Protein AF-A0A966QHT6-F1 (afdb_monomer_lite)

pLDDT: mean 92.66, std 9.86, range [47.19, 98.38]

Sequence (67 aa):
MKQLGLSELPAFVFLRGDGTVPASAEGWNPKEWRAVATTIAETVAWSKPLIPASGDPGAFKGTPALV

Structure (mmCIF, N/CA/C/O backbone):
data_AF-A0A966QHT6-F1
#
_entry.id   AF-A0A966QHT6-F1
#
loop_
_atom_site.group_PDB
_atom_site.id
_atom_site.type_symbol
_atom_site.label_atom_id
_atom_site.label_alt_id
_atom_site.label_comp_id
_atom_site.label_asym_id
_atom_site.label_entity_id
_atom_site.label_seq_id
_atom_site.pdbx_PDB_ins_code
_atom_site.Cartn_x
_atom_site.Cartn_y
_atom_site.Cartn_z
_atom_site.occupancy
_atom_site.B_iso_or_equiv
_atom_site.auth_seq_id
_atom_site.auth_comp_id
_atom_site.auth_asym_id
_atom_site.auth_atom_id
_atom_site.pdbx_PDB_model_num
ATOM 1 N N . MET A 1 1 ? -15.125 2.374 -0.751 1.00 47.19 1 MET A N 1
ATOM 2 C CA . MET A 1 1 ? -14.263 2.351 0.456 1.00 47.19 1 MET A CA 1
ATOM 3 C C . MET A 1 1 ? -14.832 1.499 1.592 1.00 47.19 1 MET A C 1
ATOM 5 O O . MET A 1 1 ? -14.086 0.679 2.100 1.00 47.19 1 MET A O 1
ATOM 9 N N . LYS A 1 2 ? -16.135 1.577 1.929 1.00 52.31 2 LYS A N 1
ATOM 10 C CA . LYS A 1 2 ? -16.777 0.745 2.982 1.00 52.31 2 LYS A CA 1
ATOM 11 C C . LYS A 1 2 ? -16.664 -0.789 2.790 1.00 52.31 2 LYS A C 1
ATOM 13 O O . LYS A 1 2 ? -16.973 -1.535 3.705 1.00 52.31 2 LYS A O 1
ATOM 18 N N . GLN A 1 3 ? -16.223 -1.258 1.618 1.00 67.50 3 GLN A N 1
ATOM 19 C CA . GLN A 1 3 ? -16.120 -2.680 1.250 1.00 67.50 3 GLN A CA 1
ATOM 20 C C . GLN A 1 3 ? -14.722 -3.309 1.412 1.00 67.50 3 GLN A C 1
ATOM 22 O O . GLN A 1 3 ? -14.604 -4.510 1.219 1.00 67.50 3 GLN A O 1
ATOM 27 N N . LEU A 1 4 ? -13.673 -2.552 1.767 1.00 82.19 4 LEU A N 1
ATOM 28 C CA . LEU A 1 4 ? -12.324 -3.126 1.944 1.00 82.19 4 LEU A CA 1
ATOM 29 C C . LEU A 1 4 ? -12.112 -3.801 3.312 1.00 82.19 4 LEU A C 1
ATOM 31 O O . LEU A 1 4 ? -11.047 -4.354 3.548 1.00 82.19 4 LEU A O 1
ATOM 35 N N . GLY A 1 5 ? -13.100 -3.749 4.215 1.00 85.75 5 GLY A N 1
ATOM 36 C CA . GLY A 1 5 ? -13.020 -4.399 5.529 1.00 85.75 5 GLY A CA 1
ATOM 37 C C . GLY A 1 5 ? -11.984 -3.800 6.487 1.00 85.75 5 GLY A C 1
ATOM 38 O O . GLY A 1 5 ? -11.658 -4.444 7.477 1.00 85.75 5 GLY A O 1
ATOM 39 N N . LEU A 1 6 ? -11.483 -2.592 6.203 1.00 91.75 6 LEU A N 1
ATOM 40 C CA . LEU A 1 6 ? -10.471 -1.925 7.023 1.00 91.75 6 LEU A CA 1
ATOM 41 C C . LEU A 1 6 ? -11.004 -1.619 8.424 1.00 91.75 6 LEU A C 1
ATOM 43 O O . LEU A 1 6 ? -12.140 -1.163 8.583 1.00 91.75 6 LEU A O 1
ATOM 47 N N . SER A 1 7 ? -10.150 -1.823 9.419 1.00 91.75 7 SER A N 1
ATOM 48 C CA . SER A 1 7 ? -10.406 -1.541 10.829 1.00 91.75 7 SER A CA 1
ATOM 49 C C . SER A 1 7 ? -9.787 -0.218 11.288 1.00 91.75 7 SER A C 1
ATOM 51 O O . SER A 1 7 ? -10.372 0.471 12.125 1.00 91.75 7 SER A O 1
ATOM 53 N N . GLU A 1 8 ? -8.651 0.177 10.710 1.00 93.38 8 GLU A N 1
ATOM 54 C CA . GLU A 1 8 ? -7.811 1.292 11.147 1.00 93.38 8 GLU A CA 1
ATOM 55 C C . GLU A 1 8 ? -7.270 2.118 9.966 1.00 93.38 8 GLU A C 1
ATOM 57 O O . GLU A 1 8 ? -7.026 1.618 8.868 1.00 93.38 8 GLU A O 1
ATOM 62 N N . LEU A 1 9 ? -7.080 3.418 10.200 1.00 94.00 9 LEU A N 1
ATOM 63 C CA . LEU A 1 9 ? -6.491 4.384 9.276 1.00 94.00 9 LEU A CA 1
ATOM 64 C C . LEU A 1 9 ? -5.276 5.063 9.924 1.00 94.00 9 LEU A C 1
ATOM 66 O O . LEU A 1 9 ? -5.324 5.353 11.117 1.00 94.00 9 LEU A O 1
ATOM 70 N N . PRO A 1 10 ? -4.226 5.413 9.162 1.00 95.69 10 PRO A N 1
ATOM 71 C CA . PRO A 1 10 ? -4.123 5.298 7.706 1.00 95.69 10 PRO A CA 1
ATOM 72 C C . PRO A 1 10 ? -3.991 3.842 7.246 1.00 95.69 10 PRO A C 1
ATOM 74 O O . PRO A 1 10 ? -3.557 2.991 8.008 1.00 95.69 10 PRO A O 1
ATOM 77 N N . ALA A 1 11 ? -4.358 3.564 5.997 1.00 96.12 11 ALA A N 1
ATOM 78 C CA . ALA A 1 11 ? -4.202 2.244 5.396 1.00 96.12 11 ALA A CA 1
ATOM 79 C C . ALA A 1 11 ? -3.563 2.361 4.011 1.00 96.12 11 ALA A C 1
ATOM 81 O O . ALA A 1 11 ? -3.888 3.271 3.244 1.00 96.12 11 ALA A O 1
ATOM 82 N N . PHE A 1 12 ? -2.682 1.420 3.681 1.00 97.12 12 PHE A N 1
ATOM 83 C CA . PHE A 1 12 ? -2.079 1.285 2.362 1.00 97.12 12 PHE A CA 1
ATOM 84 C C . PHE A 1 12 ? -2.543 -0.028 1.738 1.00 97.12 12 PHE A C 1
ATOM 86 O O . PHE A 1 12 ? -2.188 -1.104 2.211 1.00 97.12 12 PHE A O 1
ATOM 93 N N . VAL A 1 13 ? -3.361 0.059 0.689 1.00 96.81 13 VAL A N 1
ATOM 94 C CA . VAL A 1 13 ? -4.036 -1.091 0.077 1.00 96.81 13 VAL A CA 1
ATOM 95 C C . VAL A 1 13 ? -3.665 -1.183 -1.398 1.00 96.81 13 VAL A C 1
ATOM 97 O O . VAL A 1 13 ? -3.899 -0.241 -2.155 1.00 96.81 13 VAL A O 1
ATOM 100 N N . PHE A 1 14 ? -3.129 -2.327 -1.823 1.00 96.75 14 PHE A N 1
ATOM 101 C CA . PHE A 1 14 ? -2.971 -2.638 -3.238 1.00 96.75 14 PHE A CA 1
ATOM 102 C C . PHE A 1 14 ? -4.250 -3.291 -3.764 1.00 96.75 14 PHE A C 1
ATOM 104 O O . PHE A 1 14 ? -4.493 -4.463 -3.502 1.00 96.75 14 PHE A O 1
ATOM 111 N N . LEU A 1 15 ? -5.060 -2.538 -4.510 1.00 95.38 15 LEU A N 1
ATOM 112 C CA . LEU A 1 15 ? -6.266 -3.040 -5.171 1.00 95.38 15 LEU A CA 1
ATOM 113 C C . LEU A 1 15 ? -5.996 -3.238 -6.666 1.00 95.38 15 LEU A C 1
ATOM 115 O O . LEU A 1 15 ? -5.604 -2.297 -7.357 1.00 95.38 15 LEU A O 1
ATOM 119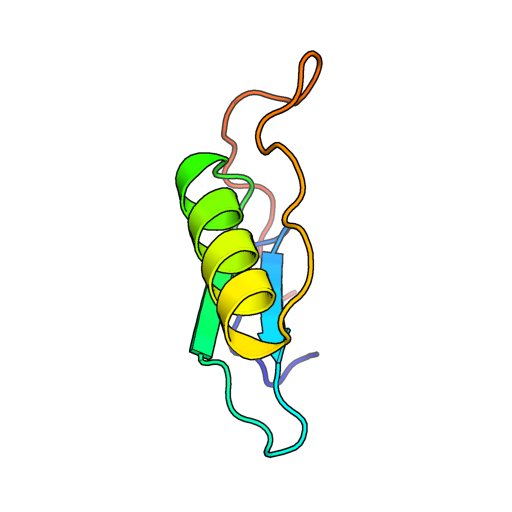 N N . ARG A 1 16 ? -6.219 -4.452 -7.172 1.00 93.44 16 ARG A N 1
ATOM 120 C CA . ARG A 1 16 ? -6.116 -4.759 -8.605 1.00 93.44 16 ARG A CA 1
ATOM 121 C C .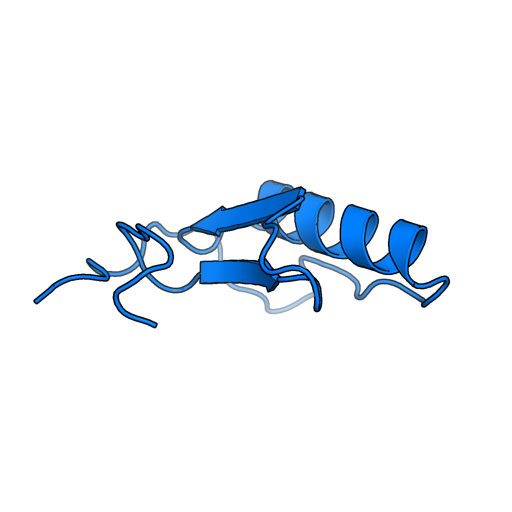 ARG A 1 16 ? -7.448 -4.519 -9.320 1.00 93.44 16 ARG A C 1
ATOM 123 O O . ARG A 1 16 ? -8.508 -4.474 -8.700 1.00 93.44 16 ARG A O 1
ATOM 130 N N . GLY A 1 17 ? -7.396 -4.380 -10.647 1.00 92.00 17 GLY A N 1
ATOM 131 C CA . GLY A 1 17 ? -8.584 -4.135 -11.479 1.00 92.00 17 GLY A CA 1
ATOM 132 C C . GLY A 1 17 ? -9.621 -5.266 -11.461 1.00 92.00 17 GLY A C 1
ATOM 133 O O . GLY A 1 17 ? -10.777 -5.029 -11.790 1.00 92.00 17 GLY A O 1
ATOM 134 N N . ASP A 1 18 ? -9.227 -6.469 -11.037 1.00 92.94 18 ASP A N 1
ATOM 135 C CA . ASP A 1 18 ? -10.109 -7.623 -10.815 1.00 92.94 18 ASP A CA 1
ATOM 136 C C . ASP A 1 18 ? -10.803 -7.613 -9.437 1.00 92.94 18 ASP A C 1
ATOM 138 O O . ASP A 1 18 ? -11.559 -8.527 -9.116 1.00 92.94 18 ASP A O 1
ATOM 142 N N . GLY A 1 19 ? -10.555 -6.588 -8.614 1.00 90.31 19 GLY A N 1
ATOM 143 C CA . GLY A 1 19 ? -11.119 -6.449 -7.273 1.00 90.31 19 GLY A CA 1
ATOM 144 C C . GLY A 1 19 ? -10.352 -7.192 -6.177 1.00 90.31 19 GLY A C 1
ATOM 145 O O . GLY A 1 19 ? -10.769 -7.144 -5.021 1.00 90.31 19 GLY A O 1
ATOM 146 N N . THR A 1 20 ? -9.236 -7.859 -6.493 1.00 93.06 20 THR A N 1
ATOM 147 C CA . THR A 1 20 ? -8.405 -8.533 -5.484 1.00 93.06 20 THR A CA 1
ATOM 148 C C . THR A 1 20 ? -7.533 -7.549 -4.707 1.00 93.06 20 THR A C 1
ATOM 150 O O . THR A 1 20 ? -7.113 -6.511 -5.228 1.00 93.06 20 THR A O 1
ATOM 153 N N . VAL A 1 21 ? -7.223 -7.903 -3.454 1.00 95.44 21 VAL A N 1
ATOM 154 C CA . VAL A 1 21 ? -6.299 -7.162 -2.582 1.00 95.44 21 VAL A CA 1
ATOM 155 C C . VAL A 1 21 ? -5.106 -8.060 -2.239 1.00 95.44 21 VAL A C 1
ATOM 157 O O . VAL A 1 21 ? -5.152 -8.781 -1.245 1.00 95.44 21 VAL A O 1
ATOM 160 N N . PRO A 1 22 ? -4.037 -8.081 -3.058 1.00 95.88 22 PRO A N 1
ATOM 161 C CA . PRO A 1 22 ? -2.894 -8.966 -2.826 1.00 95.88 22 PRO A CA 1
ATOM 162 C C . PRO A 1 22 ? -2.049 -8.572 -1.612 1.00 95.88 22 PRO A C 1
ATOM 164 O O . PRO A 1 22 ? -1.335 -9.409 -1.068 1.00 95.88 22 PRO A O 1
ATOM 167 N N . ALA A 1 23 ? -2.081 -7.295 -1.223 1.00 97.38 23 ALA A N 1
ATOM 168 C CA . ALA A 1 23 ? -1.356 -6.782 -0.070 1.00 97.38 23 ALA A CA 1
ATOM 169 C C . ALA A 1 23 ? -2.055 -5.546 0.505 1.00 97.38 23 ALA A C 1
ATOM 171 O O . ALA A 1 23 ? -2.504 -4.666 -0.236 1.00 97.38 23 ALA A O 1
ATOM 172 N N . SER A 1 24 ? -2.093 -5.456 1.829 1.00 97.31 24 SER A N 1
ATOM 173 C CA . SER A 1 24 ? -2.571 -4.285 2.556 1.00 97.31 24 SER A CA 1
ATOM 174 C C . SER A 1 24 ? -1.879 -4.162 3.910 1.00 97.31 24 SER A C 1
ATOM 176 O O . SER A 1 24 ? -1.443 -5.161 4.479 1.00 97.31 24 SER A O 1
ATOM 178 N N . ALA A 1 25 ? -1.803 -2.941 4.428 1.00 97.62 25 ALA A N 1
ATOM 179 C CA . ALA A 1 25 ? -1.364 -2.642 5.786 1.00 97.62 25 ALA A CA 1
ATOM 180 C C . ALA A 1 25 ? -2.257 -1.547 6.384 1.00 97.62 25 ALA A C 1
ATOM 182 O O . ALA A 1 25 ? -2.634 -0.609 5.678 1.00 97.62 25 ALA A O 1
ATOM 183 N N . GLU A 1 26 ? -2.579 -1.666 7.670 1.00 96.56 26 GLU A N 1
ATOM 184 C CA . GLU A 1 26 ? -3.391 -0.711 8.431 1.00 96.56 26 GLU A CA 1
ATOM 185 C C . GLU A 1 26 ? -2.565 -0.096 9.561 1.00 96.56 26 GLU A C 1
ATOM 187 O O . GLU A 1 26 ? -1.587 -0.682 10.028 1.00 96.56 26 GLU A O 1
ATOM 192 N N . GLY A 1 27 ? -2.927 1.121 9.957 1.00 96.19 27 GLY A N 1
ATOM 193 C CA . GLY A 1 27 ? -2.041 1.982 10.726 1.00 96.19 27 GLY A CA 1
ATOM 194 C C . GLY A 1 27 ? -0.784 2.358 9.936 1.00 96.19 27 GLY A C 1
ATOM 195 O O . GLY A 1 27 ? -0.533 1.895 8.822 1.00 96.19 27 GLY A O 1
ATOM 196 N N . TRP A 1 28 ? 0.045 3.222 10.512 1.00 96.75 28 TRP A N 1
ATOM 197 C CA . TRP A 1 28 ? 1.379 3.466 9.977 1.00 96.75 28 TRP A CA 1
ATOM 198 C C . TRP A 1 28 ? 2.363 2.474 10.597 1.00 96.75 28 TRP A C 1
ATOM 200 O O . TRP A 1 28 ? 2.798 2.627 11.741 1.00 96.75 28 TRP A O 1
ATOM 210 N N . ASN A 1 29 ? 2.750 1.469 9.812 1.00 97.06 29 ASN A N 1
ATOM 211 C CA . ASN A 1 29 ? 3.833 0.549 10.135 1.00 97.06 29 ASN A CA 1
ATOM 212 C C . ASN A 1 29 ? 4.830 0.521 8.966 1.00 97.06 29 ASN A C 1
ATOM 214 O O . ASN A 1 29 ? 4.550 -0.104 7.939 1.00 97.06 29 ASN A O 1
ATOM 218 N N . PRO A 1 30 ? 6.017 1.148 9.098 1.00 96.94 30 PRO A N 1
ATOM 219 C CA . PRO A 1 30 ? 6.967 1.261 7.994 1.00 96.94 30 PRO A CA 1
ATOM 220 C C . PRO A 1 30 ? 7.396 -0.081 7.392 1.00 96.94 30 PRO A C 1
ATOM 222 O O . PRO A 1 30 ? 7.679 -0.168 6.198 1.00 96.94 30 PRO A O 1
ATOM 225 N N . LYS A 1 31 ? 7.465 -1.145 8.204 1.00 97.50 31 LYS A N 1
ATOM 226 C CA . LYS A 1 31 ? 7.853 -2.476 7.723 1.00 97.50 31 LYS A CA 1
ATOM 227 C C . LYS A 1 31 ? 6.756 -3.075 6.845 1.00 97.50 31 LYS A C 1
ATOM 229 O O . LYS A 1 31 ? 7.062 -3.588 5.771 1.00 97.50 31 LYS A O 1
ATOM 234 N N . GLU A 1 32 ? 5.507 -2.991 7.287 1.00 98.00 32 GLU A N 1
ATOM 235 C CA . GLU A 1 32 ? 4.354 -3.528 6.557 1.00 98.00 32 GLU A CA 1
ATOM 236 C C . GLU A 1 32 ? 4.060 -2.699 5.304 1.00 98.00 32 GLU A C 1
ATOM 238 O O . GLU A 1 32 ? 3.892 -3.254 4.223 1.00 98.00 32 GLU A O 1
ATOM 243 N N . TRP A 1 33 ? 4.141 -1.370 5.393 1.00 98.19 33 TRP A N 1
ATOM 244 C CA . TRP A 1 33 ? 3.989 -0.484 4.236 1.00 98.19 33 TRP A CA 1
ATOM 245 C C . TRP A 1 33 ? 5.080 -0.703 3.187 1.00 98.19 33 TRP A C 1
ATOM 247 O O . TRP A 1 33 ? 4.800 -0.702 1.988 1.00 98.19 33 TRP A O 1
ATOM 257 N N . ARG A 1 34 ? 6.326 -0.962 3.612 1.00 98.12 34 ARG A N 1
ATOM 258 C CA . ARG A 1 34 ? 7.402 -1.355 2.692 1.00 98.12 34 ARG A CA 1
ATOM 259 C C . ARG A 1 34 ? 7.102 -2.686 2.002 1.00 98.12 34 ARG A C 1
ATOM 261 O O . ARG A 1 34 ? 7.457 -2.838 0.832 1.00 98.12 34 ARG A O 1
ATOM 268 N N . ALA A 1 35 ? 6.485 -3.642 2.696 1.00 98.38 35 ALA A N 1
ATOM 269 C CA . ALA A 1 35 ? 6.087 -4.912 2.094 1.00 98.38 35 ALA A CA 1
ATOM 270 C C . ALA A 1 35 ? 5.016 -4.690 1.014 1.00 98.38 35 ALA A C 1
ATOM 272 O O . ALA A 1 35 ? 5.225 -5.121 -0.116 1.00 98.38 35 ALA A O 1
ATOM 273 N N . VAL A 1 36 ? 3.966 -3.909 1.304 1.00 98.38 36 VAL A N 1
ATOM 274 C CA . VAL A 1 36 ? 2.935 -3.530 0.314 1.00 98.38 36 VAL A CA 1
ATOM 275 C C . VAL A 1 36 ? 3.563 -2.833 -0.899 1.00 98.38 36 VAL A C 1
ATOM 277 O O . VAL A 1 36 ? 3.319 -3.232 -2.037 1.00 98.38 36 VAL A O 1
ATOM 280 N N . ALA A 1 37 ? 4.438 -1.845 -0.674 1.00 98.31 37 ALA A N 1
ATOM 281 C CA . ALA A 1 37 ? 5.151 -1.145 -1.744 1.00 98.31 37 ALA A CA 1
ATOM 282 C C . ALA A 1 37 ? 6.020 -2.083 -2.598 1.00 98.31 37 ALA A C 1
ATOM 284 O O . ALA A 1 37 ? 6.112 -1.904 -3.811 1.00 98.31 37 ALA A O 1
ATOM 285 N N . THR A 1 38 ? 6.650 -3.081 -1.972 1.00 98.31 38 THR A N 1
ATOM 286 C CA . THR A 1 38 ? 7.453 -4.095 -2.671 1.00 98.31 38 THR A CA 1
ATOM 287 C C . THR A 1 38 ? 6.556 -4.978 -3.540 1.00 98.31 38 THR A C 1
ATOM 289 O O . THR A 1 38 ? 6.836 -5.119 -4.724 1.00 98.31 38 THR A O 1
ATOM 292 N N . THR A 1 39 ? 5.427 -5.466 -3.013 1.00 98.25 39 THR A N 1
ATOM 293 C CA . THR A 1 39 ? 4.457 -6.263 -3.784 1.00 98.25 39 THR A CA 1
ATOM 294 C C . THR A 1 39 ? 3.888 -5.498 -4.979 1.00 98.25 39 THR A C 1
ATOM 296 O O . THR A 1 39 ? 3.729 -6.074 -6.057 1.00 98.25 39 THR A O 1
ATOM 299 N N . ILE A 1 40 ? 3.594 -4.202 -4.817 1.00 98.06 40 ILE A N 1
ATOM 300 C CA . ILE A 1 40 ? 3.155 -3.345 -5.927 1.00 98.06 40 ILE A CA 1
ATOM 301 C C . ILE A 1 40 ? 4.263 -3.266 -6.975 1.00 98.06 40 ILE A C 1
ATOM 303 O O . ILE A 1 40 ? 4.026 -3.633 -8.122 1.00 98.06 40 ILE A O 1
ATOM 307 N N . ALA A 1 41 ? 5.468 -2.846 -6.581 1.00 98.12 41 ALA A N 1
ATOM 308 C CA . ALA A 1 41 ? 6.607 -2.669 -7.480 1.00 98.12 41 ALA A CA 1
ATOM 309 C C . ALA A 1 41 ? 6.932 -3.935 -8.288 1.00 98.12 41 ALA A C 1
ATOM 311 O O . ALA A 1 41 ? 7.119 -3.850 -9.500 1.00 98.12 41 ALA A O 1
ATOM 312 N N . GLU A 1 42 ? 6.921 -5.103 -7.644 1.00 97.50 42 GLU A N 1
ATOM 313 C CA . GLU A 1 42 ? 7.104 -6.401 -8.303 1.00 97.50 42 GLU A CA 1
ATOM 314 C C . GLU A 1 42 ? 5.954 -6.733 -9.263 1.00 97.50 42 GLU A C 1
ATOM 316 O O . GLU A 1 42 ? 6.195 -7.230 -10.360 1.00 97.50 42 GLU A O 1
ATOM 321 N N . THR A 1 43 ? 4.706 -6.430 -8.888 1.00 97.75 43 THR A N 1
ATOM 322 C CA . THR A 1 43 ? 3.533 -6.722 -9.727 1.00 97.75 43 THR A CA 1
ATOM 323 C C . THR A 1 43 ? 3.478 -5.847 -10.979 1.00 97.75 43 THR A C 1
ATOM 325 O O . THR A 1 43 ? 3.114 -6.337 -12.045 1.00 97.75 43 THR A O 1
ATOM 328 N N . VAL A 1 44 ? 3.774 -4.549 -10.854 1.00 96.62 44 VAL A N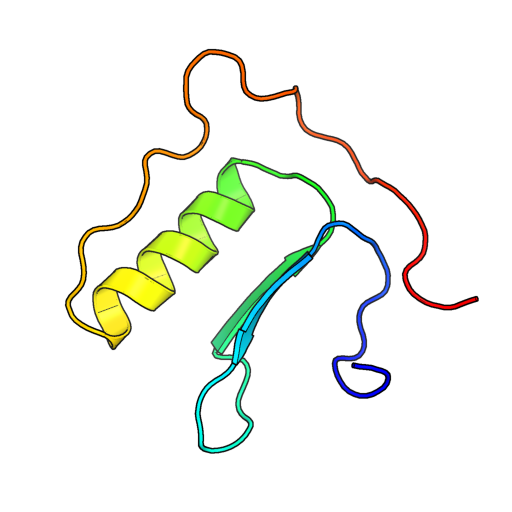 1
ATOM 329 C CA . VAL A 1 44 ? 3.597 -3.575 -11.949 1.00 96.62 44 VAL A CA 1
ATOM 330 C C . VAL A 1 44 ? 4.908 -3.162 -12.624 1.00 96.62 44 VAL A C 1
ATOM 332 O O . VAL A 1 44 ? 4.896 -2.301 -13.499 1.00 96.62 44 VAL A O 1
ATOM 335 N N . ALA A 1 45 ? 6.030 -3.778 -12.236 1.00 97.06 45 ALA A N 1
ATOM 336 C CA . ALA A 1 45 ? 7.379 -3.478 -12.722 1.00 97.06 45 ALA A CA 1
ATOM 337 C C . ALA A 1 45 ? 7.775 -1.994 -12.566 1.00 97.06 45 ALA A C 1
ATOM 339 O O . ALA A 1 45 ? 8.380 -1.393 -13.456 1.00 97.0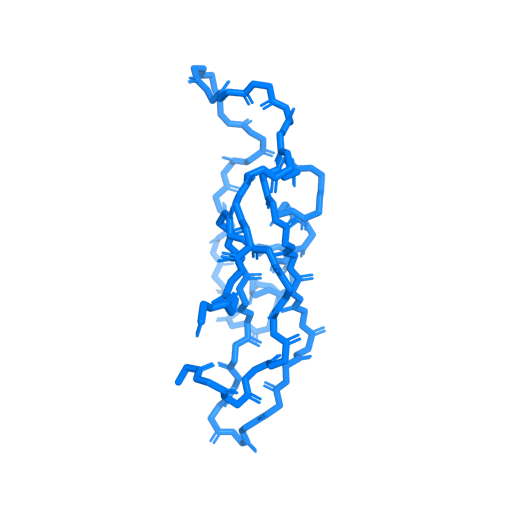6 45 ALA A O 1
ATOM 340 N N . TRP A 1 46 ? 7.427 -1.395 -11.425 1.00 96.56 46 TRP A N 1
ATOM 341 C CA . TRP A 1 46 ? 7.791 -0.016 -11.072 1.00 96.56 46 TRP A CA 1
ATOM 342 C C . TRP A 1 46 ? 8.878 0.025 -10.003 1.00 96.56 46 TRP A C 1
ATOM 344 O O . TRP A 1 46 ? 9.130 -0.950 -9.298 1.00 96.56 46 TRP A O 1
ATOM 354 N N . SER A 1 47 ? 9.513 1.185 -9.842 1.00 96.81 47 SER A N 1
ATOM 355 C CA . SER A 1 47 ? 10.357 1.437 -8.679 1.00 96.81 47 SER A CA 1
ATOM 356 C C . SER A 1 47 ? 9.498 1.598 -7.421 1.00 96.81 47 SER A C 1
ATOM 358 O O . SER A 1 47 ? 8.435 2.220 -7.440 1.00 96.81 47 SER A O 1
ATOM 360 N N . LYS A 1 48 ? 9.967 1.041 -6.301 1.00 95.69 48 LYS A N 1
ATOM 361 C CA . LYS A 1 48 ? 9.333 1.251 -4.995 1.00 95.69 48 LYS A CA 1
ATOM 362 C C . LYS A 1 48 ? 9.851 2.529 -4.322 1.00 95.69 48 LYS A C 1
ATOM 364 O O . LYS A 1 48 ? 11.039 2.836 -4.452 1.00 95.69 48 LYS A O 1
ATOM 369 N N . PRO A 1 49 ? 9.016 3.233 -3.541 1.00 94.38 49 PRO A N 1
ATOM 370 C CA . PRO A 1 49 ? 9.484 4.299 -2.665 1.00 94.38 49 PRO A CA 1
ATOM 371 C C . PRO A 1 49 ? 10.399 3.764 -1.552 1.00 94.38 49 PRO A C 1
ATOM 373 O O . PRO A 1 49 ? 10.328 2.594 -1.155 1.00 94.38 49 PRO A O 1
ATOM 376 N N . LEU A 1 50 ? 11.232 4.649 -1.002 1.00 95.56 50 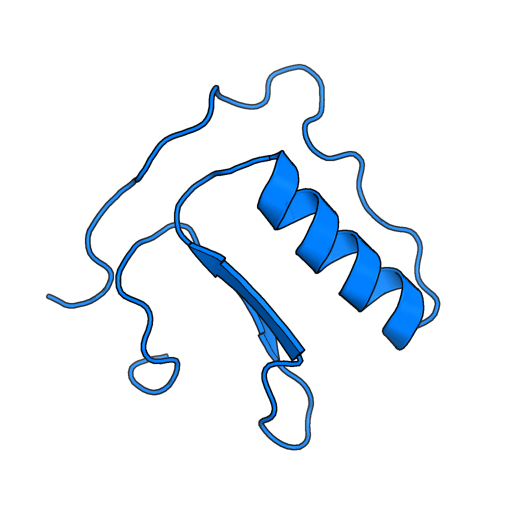LEU A N 1
ATOM 377 C CA . LEU A 1 50 ? 11.937 4.399 0.251 1.00 95.56 50 LEU A CA 1
ATOM 378 C C . LEU A 1 50 ? 10.956 4.581 1.414 1.00 95.56 50 LEU A C 1
ATOM 380 O O . LEU A 1 50 ? 10.426 5.668 1.604 1.00 95.56 50 LEU A O 1
ATOM 384 N N . ILE A 1 51 ? 10.726 3.521 2.186 1.00 95.69 51 ILE A N 1
ATOM 385 C CA . ILE A 1 51 ? 9.860 3.540 3.371 1.00 95.69 51 ILE A CA 1
ATOM 386 C C . ILE A 1 51 ? 10.627 2.878 4.520 1.00 95.69 51 ILE A C 1
ATOM 388 O O . ILE A 1 51 ? 11.132 1.780 4.287 1.00 95.69 51 ILE A O 1
ATOM 392 N N . PRO A 1 52 ? 10.732 3.470 5.724 1.00 94.62 52 PRO A N 1
ATOM 393 C CA . PRO A 1 52 ? 10.501 4.887 5.958 1.00 94.62 52 PRO A CA 1
ATOM 394 C C . PRO A 1 52 ? 11.646 5.716 5.353 1.00 94.62 52 PRO A C 1
ATOM 396 O O . PRO A 1 52 ? 12.785 5.247 5.265 1.00 94.62 52 PRO A O 1
ATOM 399 N N . ALA A 1 53 ? 11.345 6.937 4.940 1.00 94.94 53 ALA A N 1
ATOM 400 C CA . ALA A 1 53 ? 12.321 7.965 4.625 1.00 94.94 53 ALA A CA 1
ATOM 401 C C . ALA A 1 53 ? 12.705 8.756 5.890 1.00 94.94 53 ALA A C 1
ATOM 403 O O . ALA A 1 53 ? 12.072 8.656 6.943 1.00 94.94 53 ALA A O 1
ATOM 404 N N . SER A 1 54 ? 13.769 9.557 5.796 1.00 94.81 54 SER A N 1
ATOM 405 C CA . SER A 1 54 ? 14.131 10.481 6.876 1.00 94.81 54 SER A CA 1
ATOM 406 C C . SER A 1 54 ? 13.002 11.488 7.108 1.00 94.81 54 SER A C 1
ATOM 408 O O . SER A 1 54 ? 12.531 12.106 6.155 1.00 94.81 54 SER A O 1
ATOM 410 N N . GLY A 1 55 ? 12.588 11.661 8.364 1.00 93.25 55 GLY A N 1
ATOM 411 C CA . GLY A 1 55 ? 11.482 12.545 8.744 1.00 93.25 55 GLY A CA 1
ATOM 412 C C . GLY A 1 55 ? 10.114 11.863 8.828 1.00 93.25 55 GLY A C 1
ATOM 413 O O . GLY A 1 55 ? 9.175 12.487 9.319 1.00 93.25 55 GLY A O 1
ATOM 414 N N . ASP A 1 56 ? 9.998 10.595 8.424 1.00 93.12 56 ASP A N 1
ATOM 415 C CA . ASP A 1 56 ? 8.773 9.830 8.651 1.00 93.12 56 ASP A CA 1
ATOM 416 C C . ASP A 1 56 ? 8.520 9.613 10.155 1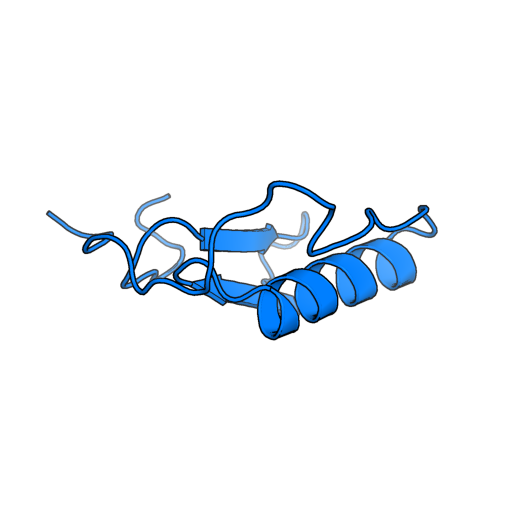.00 93.12 56 ASP A C 1
ATOM 418 O O . ASP A 1 56 ? 9.465 9.447 10.937 1.00 93.12 56 ASP A O 1
ATOM 422 N N . PRO A 1 57 ? 7.245 9.572 10.584 1.00 93.56 57 PRO A N 1
ATOM 423 C CA . PRO A 1 57 ? 6.901 9.340 11.978 1.00 93.56 57 PRO A CA 1
ATOM 424 C C . PRO A 1 57 ? 7.285 7.926 12.436 1.00 93.56 57 PRO A C 1
ATOM 426 O O . PRO A 1 57 ? 7.395 6.983 11.645 1.00 93.56 57 PRO A O 1
ATOM 429 N N . GLY A 1 58 ? 7.419 7.755 13.754 1.00 94.50 58 GLY A N 1
ATOM 430 C CA . GLY A 1 58 ? 7.442 6.424 14.364 1.00 94.50 58 GLY A CA 1
ATOM 431 C C . GLY A 1 58 ? 6.135 5.672 14.094 1.00 94.50 58 GLY A C 1
ATOM 432 O O . GLY A 1 58 ? 5.115 6.297 13.817 1.00 94.50 58 GLY A O 1
ATOM 433 N N . ALA A 1 59 ? 6.157 4.340 14.161 1.00 96.56 59 ALA A N 1
ATOM 434 C CA . ALA A 1 59 ? 4.961 3.528 13.932 1.00 96.56 59 ALA A CA 1
ATOM 435 C C . ALA A 1 59 ? 3.811 3.934 14.871 1.00 96.56 59 ALA A C 1
ATOM 437 O O . ALA A 1 59 ? 4.026 4.139 16.068 1.00 96.56 59 ALA A O 1
ATOM 438 N N . PHE A 1 60 ? 2.593 4.026 14.338 1.00 95.94 60 PHE A N 1
ATOM 439 C CA . PHE A 1 60 ? 1.405 4.360 15.118 1.00 95.94 60 PHE A CA 1
ATOM 440 C C . PHE A 1 60 ? 0.160 3.667 14.567 1.00 95.94 60 PHE A C 1
ATOM 442 O O . PHE A 1 60 ? 0.006 3.473 13.364 1.00 95.94 60 PHE A O 1
ATOM 449 N N . LYS A 1 61 ? -0.752 3.332 15.482 1.00 93.50 61 LYS A N 1
ATOM 450 C CA . LYS A 1 61 ? -1.999 2.614 15.191 1.00 93.50 61 LYS A CA 1
ATOM 451 C C . LYS A 1 61 ? -2.981 3.450 14.361 1.00 93.50 61 LYS A C 1
ATOM 453 O O . LYS A 1 61 ? -3.573 2.968 13.409 1.00 93.50 61 LYS A O 1
ATOM 458 N N . GLY A 1 62 ? -3.106 4.732 14.699 1.00 92.69 62 GLY A N 1
ATOM 459 C CA . GLY A 1 62 ? -4.002 5.662 14.017 1.00 92.69 62 GLY A CA 1
ATOM 460 C C . GLY A 1 62 ? -5.424 5.611 14.577 1.00 92.69 62 GLY A C 1
ATOM 461 O O . GLY A 1 62 ? -5.594 5.501 15.793 1.00 92.69 62 GLY A O 1
ATOM 462 N N . THR A 1 63 ? -6.441 5.744 13.726 1.00 93.44 63 THR A N 1
ATOM 463 C CA . THR A 1 63 ? -7.855 5.877 14.128 1.00 93.44 63 THR A CA 1
ATOM 464 C C . THR A 1 63 ? -8.729 4.766 13.548 1.00 93.44 63 THR A C 1
ATOM 466 O O . THR A 1 63 ? -8.405 4.263 12.477 1.00 93.44 63 THR A O 1
ATOM 469 N N . PRO A 1 64 ? -9.872 4.417 14.166 1.00 93.19 64 PRO A N 1
ATOM 470 C CA . PRO A 1 64 ? -10.825 3.480 13.569 1.00 93.19 64 PRO A CA 1
ATOM 471 C C . PRO A 1 64 ? -11.289 3.917 12.169 1.00 93.19 64 PRO A C 1
ATOM 473 O O . PRO A 1 64 ? -11.549 5.098 11.941 1.00 93.19 64 PRO A O 1
ATOM 476 N N . ALA A 1 65 ? -11.395 2.970 11.235 1.00 88.50 65 ALA A N 1
ATOM 477 C CA . ALA A 1 65 ? -11.810 3.219 9.850 1.00 88.50 65 ALA A CA 1
ATOM 478 C C . ALA A 1 65 ? -13.338 3.247 9.664 1.00 88.50 65 ALA A C 1
ATOM 480 O O . ALA A 1 65 ? -13.838 3.829 8.699 1.00 88.50 65 ALA A O 1
ATOM 481 N N . LEU A 1 66 ? -14.081 2.613 10.573 1.00 80.06 66 LEU A N 1
ATOM 482 C CA . LEU A 1 66 ? -15.540 2.622 10.596 1.00 80.06 66 LEU A CA 1
ATOM 483 C C . LEU A 1 66 ? -16.017 3.540 11.724 1.00 80.06 66 LEU A C 1
ATOM 485 O O . LEU A 1 66 ? -15.656 3.336 12.883 1.00 80.06 66 LEU A O 1
ATOM 489 N N . VAL A 1 67 ? -16.828 4.532 11.353 1.00 60.00 67 VAL A N 1
ATOM 490 C CA . VAL A 1 67 ? -17.656 5.348 12.253 1.00 60.00 67 VAL A CA 1
ATOM 491 C C . VAL A 1 67 ? -19.129 5.051 12.019 1.00 60.00 67 VAL A C 1
ATOM 493 O O . VAL A 1 67 ? -19.498 4.762 10.851 1.00 60.00 67 VAL A O 1
#

Secondary structure (DSSP, 8-state):
-TTS---EESEEEE--TTS--SEEEESB-HHHHHHHHHHHHHHHT-PPPPSSPTTPPPPB--EES--

Radius of gyration: 12.53 Å; chains: 1; bounding box: 32×22×28 Å

Foldseek 3Di:
DVPPPDFAPPKDFDADPVRDTPAMDHFDDQVRVQVSQVVVCVVVVHDGDDTPDPPDDDTDRHGTPDD